Protein AF-K1UNI2-F1 (afdb_monomer)

Mean predicted aligned error: 2.73 Å

Foldseek 3Di:
DDDDDDDLVVQLVCQVPVDDWDADPVGHTCSSVVSSVVVVVVVVVD

pLDDT: mean 95.64, std 6.12, range [63.34, 98.38]

Structure (mmCIF, N/CA/C/O backbone):
data_AF-K1UNI2-F1
#
_entry.id   AF-K1UNI2-F1
#
loop_
_atom_site.group_PDB
_atom_site.id
_atom_site.type_symbol
_atom_site.label_atom_id
_atom_site.label_alt_id
_atom_site.label_comp_id
_atom_site.label_asym_id
_atom_site.label_entity_id
_atom_site.label_seq_id
_atom_site.pdbx_PDB_ins_code
_atom_site.Cartn_x
_atom_site.Cartn_y
_atom_site.Cartn_z
_atom_site.occupancy
_atom_site.B_iso_or_equiv
_atom_site.auth_seq_id
_atom_site.auth_comp_id
_atom_site.auth_asym_id
_atom_site.auth_atom_id
_atom_site.pdbx_PDB_model_num
ATOM 1 N N . MET A 1 1 ? -18.569 0.722 18.836 1.00 75.12 1 MET A N 1
ATOM 2 C CA . MET A 1 1 ? -18.044 0.828 17.455 1.00 75.12 1 MET A CA 1
ATOM 3 C C . MET A 1 1 ? -17.297 2.141 17.320 1.00 75.12 1 MET A C 1
ATOM 5 O O . MET A 1 1 ? -17.837 3.154 17.743 1.00 75.12 1 MET A O 1
ATOM 9 N N . LYS A 1 2 ? -16.068 2.122 16.794 1.00 88.19 2 LYS A N 1
ATOM 10 C CA . LYS A 1 2 ? -15.311 3.339 16.463 1.00 88.19 2 LYS A CA 1
ATOM 11 C C . LYS A 1 2 ? -15.360 3.532 14.948 1.00 88.19 2 LYS A C 1
ATOM 13 O O . LYS A 1 2 ? -15.219 2.557 14.216 1.00 88.19 2 LYS A O 1
ATOM 18 N N . LEU A 1 3 ? -15.598 4.761 14.498 1.00 93.69 3 LEU A N 1
ATOM 19 C CA . LEU A 1 3 ? -15.553 5.111 13.080 1.00 93.69 3 LEU A CA 1
ATOM 20 C C . LEU A 1 3 ? -14.103 5.412 12.687 1.00 93.69 3 LEU A C 1
ATOM 22 O O . LEU A 1 3 ? -13.463 6.255 13.312 1.00 93.69 3 LEU A O 1
ATOM 26 N N . LEU A 1 4 ? -13.611 4.741 11.647 1.00 94.56 4 LEU A N 1
ATOM 27 C CA . LEU A 1 4 ? -12.322 5.012 11.017 1.00 94.56 4 LEU A CA 1
ATOM 28 C C . LEU A 1 4 ? -12.574 5.625 9.636 1.00 94.56 4 LEU A C 1
ATOM 30 O O . LEU A 1 4 ? -13.269 5.029 8.816 1.00 94.56 4 LEU A O 1
ATOM 34 N N . VAL A 1 5 ? -12.009 6.806 9.384 1.00 95.50 5 VAL A N 1
ATOM 35 C CA . VAL A 1 5 ? -12.091 7.499 8.089 1.00 95.50 5 VAL A CA 1
ATOM 36 C C . VAL A 1 5 ? -10.703 7.526 7.463 1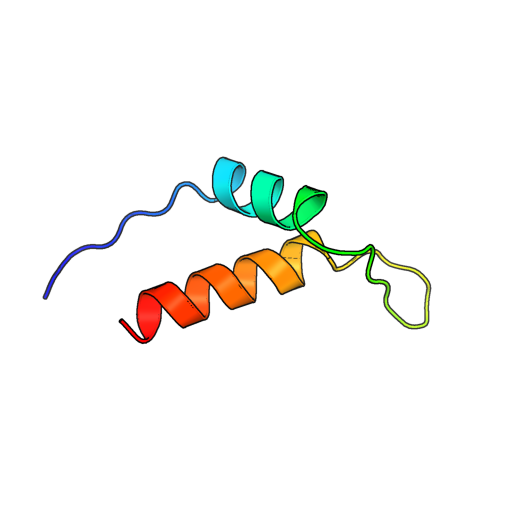.00 95.50 5 VAL A C 1
ATOM 38 O O . VAL A 1 5 ? -9.725 7.844 8.137 1.00 95.50 5 VAL A O 1
ATOM 41 N N . LEU A 1 6 ? -10.620 7.188 6.177 1.00 95.62 6 LEU A N 1
ATOM 42 C CA . LEU A 1 6 ? -9.363 7.067 5.444 1.00 95.62 6 LEU A CA 1
ATOM 43 C C . LEU A 1 6 ? -9.332 8.050 4.271 1.00 95.62 6 LEU A C 1
ATOM 45 O O . LEU A 1 6 ? -10.258 8.083 3.464 1.00 95.62 6 LEU A O 1
ATOM 49 N N . ASP A 1 7 ? -8.233 8.789 4.133 1.00 97.25 7 ASP A N 1
ATOM 50 C CA . ASP A 1 7 ? -7.912 9.514 2.900 1.00 97.25 7 ASP A CA 1
ATOM 51 C C . ASP A 1 7 ? -7.203 8.563 1.926 1.00 97.25 7 ASP A C 1
ATOM 53 O O . ASP A 1 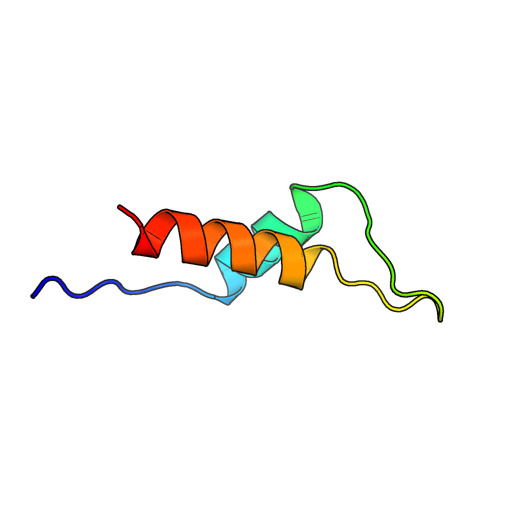7 ? -5.991 8.336 2.003 1.00 97.25 7 ASP A O 1
ATOM 57 N N . GLY A 1 8 ? -7.976 7.987 1.005 1.00 96.69 8 GLY A N 1
ATOM 58 C CA . GLY A 1 8 ? -7.469 7.022 0.033 1.00 96.69 8 GLY A CA 1
ATOM 59 C C . GLY A 1 8 ? -6.384 7.590 -0.882 1.00 96.69 8 GLY A C 1
ATOM 60 O O . GLY A 1 8 ? -5.401 6.902 -1.144 1.00 96.69 8 GLY A O 1
ATOM 61 N N . ASN A 1 9 ? -6.503 8.845 -1.324 1.00 97.44 9 ASN A N 1
ATOM 62 C CA . ASN A 1 9 ? -5.539 9.436 -2.253 1.00 97.44 9 ASN A CA 1
ATOM 63 C C . ASN A 1 9 ? -4.168 9.601 -1.584 1.00 97.44 9 ASN A C 1
ATOM 65 O O . ASN A 1 9 ? -3.140 9.189 -2.124 1.00 97.44 9 ASN A O 1
ATOM 69 N N . SER A 1 10 ? -4.155 10.131 -0.358 1.00 97.88 10 SER A N 1
ATOM 70 C CA . SER A 1 10 ? -2.922 10.293 0.413 1.00 97.88 10 SER A CA 1
ATOM 71 C C . SER A 1 10 ? -2.279 8.947 0.773 1.00 97.88 10 SER A C 1
ATOM 73 O O . SER A 1 10 ? -1.055 8.802 0.708 1.00 97.88 10 SER A O 1
ATOM 75 N N . LEU A 1 11 ? -3.077 7.934 1.129 1.00 97.81 11 LEU A N 1
ATOM 76 C CA . LEU A 1 11 ? -2.569 6.600 1.464 1.00 97.81 11 LEU A CA 1
ATOM 77 C C . LEU A 1 11 ? -2.031 5.843 0.245 1.00 97.81 11 LEU A C 1
ATOM 79 O O . LEU A 1 11 ? -0.955 5.253 0.335 1.00 97.81 11 LEU A O 1
ATOM 83 N N . VAL A 1 12 ? -2.720 5.893 -0.897 1.00 97.94 12 VAL A N 1
ATOM 84 C CA . VAL A 1 12 ? -2.243 5.277 -2.146 1.00 97.94 12 VAL A CA 1
ATOM 85 C C . VAL A 1 12 ? -0.958 5.949 -2.623 1.00 97.94 12 VAL A C 1
ATOM 87 O O . VAL A 1 12 ? -0.037 5.252 -3.037 1.00 97.94 12 VAL A O 1
ATOM 90 N N . ASN A 1 13 ? -0.839 7.274 -2.496 1.00 98.19 13 ASN A N 1
ATOM 91 C CA . ASN A 1 13 ? 0.389 7.990 -2.841 1.00 98.19 13 ASN A CA 1
ATOM 92 C C . ASN A 1 13 ? 1.584 7.527 -1.984 1.00 98.19 13 ASN A C 1
ATOM 94 O O . ASN A 1 13 ? 2.651 7.204 -2.506 1.00 98.19 13 ASN A O 1
ATOM 98 N N . ARG A 1 14 ? 1.389 7.399 -0.662 1.00 97.94 14 ARG A N 1
ATOM 99 C CA . ARG A 1 14 ? 2.414 6.832 0.234 1.00 97.94 14 ARG A CA 1
ATOM 100 C C . ARG A 1 14 ? 2.747 5.387 -0.125 1.00 97.94 14 ARG A C 1
ATOM 102 O O . ARG A 1 14 ? 3.917 5.030 -0.139 1.00 97.94 14 ARG A O 1
ATOM 109 N N . ALA A 1 15 ? 1.747 4.566 -0.434 1.00 98.06 15 ALA A N 1
ATOM 110 C CA . ALA A 1 15 ? 1.960 3.182 -0.841 1.00 98.06 15 ALA A CA 1
ATOM 111 C C . ALA A 1 15 ? 2.716 3.069 -2.173 1.00 98.06 15 ALA A C 1
ATOM 113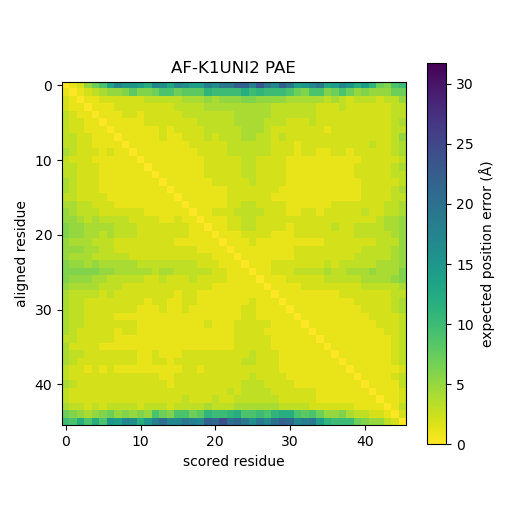 O O . ALA A 1 15 ? 3.547 2.180 -2.327 1.00 98.06 15 ALA A O 1
ATOM 114 N N . TYR A 1 16 ? 2.463 3.976 -3.120 1.00 98.06 16 TYR A N 1
ATOM 115 C CA . TYR A 1 16 ? 3.136 4.001 -4.415 1.00 98.06 16 TYR A CA 1
ATOM 116 C C . TYR A 1 16 ? 4.640 4.261 -4.267 1.00 98.06 16 TYR A C 1
ATOM 118 O O . TYR A 1 16 ? 5.442 3.524 -4.837 1.00 98.06 16 TYR A O 1
ATOM 126 N N . PHE A 1 17 ? 5.022 5.266 -3.472 1.00 98.00 17 PHE A N 1
ATOM 127 C CA . PHE A 1 17 ? 6.424 5.670 -3.293 1.00 98.00 17 PHE A CA 1
ATOM 128 C C . PHE A 1 17 ? 7.149 4.978 -2.128 1.00 98.00 17 PHE A C 1
ATOM 130 O O . PHE A 1 17 ? 8.373 5.035 -2.050 1.00 98.00 17 PHE A O 1
ATOM 137 N N . GLY A 1 18 ? 6.420 4.346 -1.208 1.00 96.94 18 GLY A N 1
ATOM 138 C CA . GLY A 1 18 ? 6.967 3.814 0.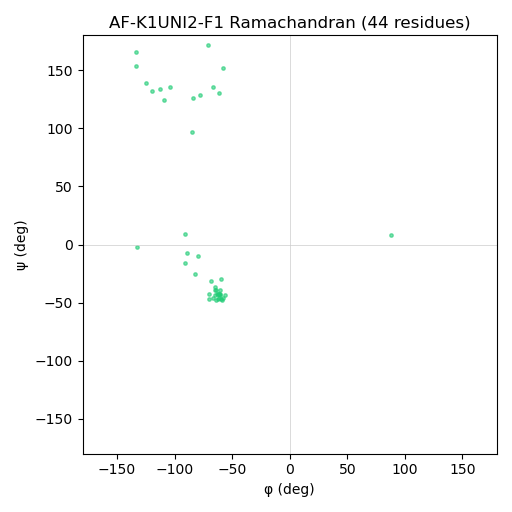044 1.00 96.94 18 GLY A CA 1
ATOM 139 C C . GLY A 1 18 ? 7.489 2.380 -0.023 1.00 96.94 18 GLY A C 1
ATOM 140 O O . GLY A 1 18 ? 8.063 1.906 0.955 1.00 96.94 18 GLY A O 1
ATOM 141 N N . ILE A 1 19 ? 7.291 1.673 -1.138 1.00 96.69 19 ILE A N 1
ATOM 142 C CA . ILE A 1 19 ? 7.773 0.298 -1.317 1.00 96.69 19 ILE A CA 1
ATOM 143 C C . ILE A 1 19 ? 8.460 0.119 -2.671 1.00 96.69 19 ILE A C 1
ATOM 145 O O . ILE A 1 19 ? 8.313 0.936 -3.579 1.00 96.69 19 ILE A O 1
ATOM 149 N N . LYS A 1 20 ? 9.194 -0.990 -2.821 1.00 96.94 20 LYS A N 1
ATOM 150 C CA . LYS A 1 20 ? 9.803 -1.366 -4.102 1.00 96.94 20 LYS A CA 1
ATOM 151 C C . LYS A 1 20 ? 8.749 -1.505 -5.204 1.00 96.94 20 LYS A C 1
ATOM 153 O O . LYS A 1 20 ? 7.612 -1.895 -4.944 1.00 96.94 20 LYS A O 1
ATOM 158 N N . LEU A 1 21 ? 9.161 -1.261 -6.444 1.00 97.56 21 LEU A N 1
ATOM 159 C CA . LEU A 1 21 ? 8.315 -1.465 -7.612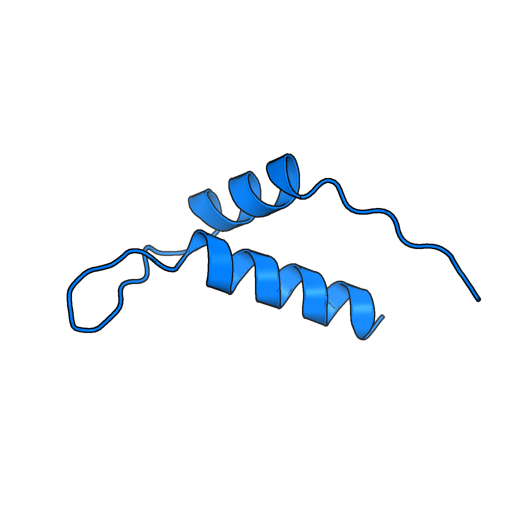 1.00 97.56 21 LEU A CA 1
ATOM 160 C C . LEU A 1 21 ? 7.910 -2.943 -7.712 1.00 97.56 21 LEU A C 1
ATOM 162 O O . LEU A 1 21 ? 8.751 -3.837 -7.611 1.00 97.56 21 LEU A O 1
ATOM 166 N N . LEU A 1 22 ? 6.616 -3.189 -7.887 1.00 98.38 22 LEU A N 1
ATOM 167 C CA . LEU A 1 22 ? 6.042 -4.521 -8.038 1.00 98.38 22 LEU A CA 1
ATOM 168 C C . LEU A 1 22 ? 5.254 -4.549 -9.336 1.00 98.38 22 LEU A C 1
ATOM 170 O O . LEU A 1 22 ? 4.541 -3.591 -9.639 1.00 98.38 22 LEU A O 1
ATOM 174 N N . THR A 1 23 ? 5.369 -5.648 -10.072 1.00 98.31 23 THR A N 1
ATOM 175 C CA . THR A 1 23 ? 4.637 -5.870 -11.314 1.00 98.31 23 THR A CA 1
ATOM 176 C C . THR A 1 23 ? 4.017 -7.260 -11.348 1.00 98.31 23 THR A C 1
ATOM 178 O O . THR A 1 23 ? 4.491 -8.201 -10.708 1.00 98.31 23 THR A O 1
ATOM 181 N N . THR A 1 24 ? 2.929 -7.397 -12.098 1.00 98.06 24 THR A N 1
ATOM 182 C CA . THR A 1 24 ? 2.401 -8.696 -12.523 1.00 98.06 24 THR A CA 1
ATOM 183 C C . THR A 1 24 ? 3.318 -9.343 -13.568 1.00 98.06 24 THR A C 1
ATOM 185 O O . THR A 1 24 ? 4.240 -8.713 -14.089 1.00 98.06 24 THR A O 1
ATOM 188 N N . LYS A 1 25 ? 3.047 -10.609 -13.919 1.00 98.06 25 LYS A N 1
ATOM 189 C CA . LYS A 1 25 ? 3.811 -11.346 -14.945 1.00 98.06 25 LYS A CA 1
ATOM 190 C C . LYS A 1 25 ? 3.781 -10.673 -16.325 1.00 98.06 25 LYS A C 1
ATOM 192 O O . LYS A 1 25 ? 4.736 -10.800 -17.076 1.00 98.06 25 LYS A O 1
ATOM 197 N N . ASP A 1 26 ? 2.706 -9.954 -16.636 1.00 98.12 26 ASP A N 1
ATOM 198 C CA . ASP A 1 26 ? 2.520 -9.156 -17.853 1.00 98.12 26 ASP A CA 1
ATOM 199 C C . ASP A 1 26 ? 2.992 -7.693 -17.707 1.00 98.12 26 ASP A C 1
ATOM 201 O O . ASP A 1 26 ? 2.765 -6.879 -18.5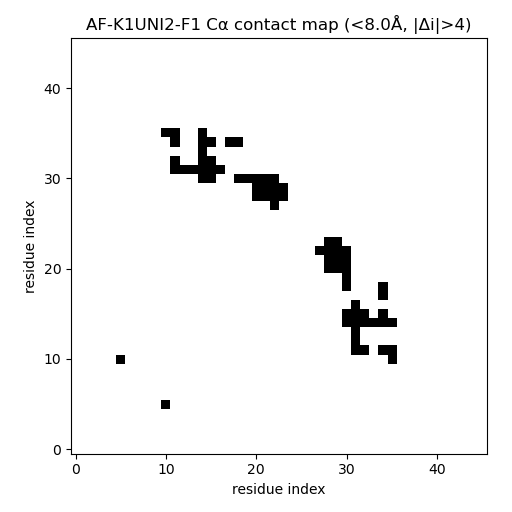96 1.00 98.12 26 ASP A O 1
ATOM 205 N N . GLY A 1 27 ? 3.665 -7.339 -16.605 1.00 97.69 27 GLY A N 1
ATOM 206 C CA . GLY A 1 27 ? 4.336 -6.044 -16.443 1.00 97.69 27 GLY A CA 1
ATOM 207 C C . GLY A 1 27 ? 3.479 -4.909 -15.875 1.00 97.69 27 GLY A C 1
ATOM 208 O O . GLY A 1 27 ? 3.940 -3.770 -15.832 1.00 97.69 27 GLY A O 1
ATOM 209 N N . ARG A 1 28 ? 2.256 -5.170 -15.400 1.00 98.38 28 ARG A N 1
ATOM 210 C CA . ARG A 1 28 ? 1.392 -4.129 -14.814 1.00 98.38 28 ARG A CA 1
ATOM 211 C C . ARG A 1 28 ? 1.833 -3.805 -13.392 1.00 98.38 28 ARG A C 1
ATOM 213 O O . ARG A 1 28 ? 1.946 -4.712 -12.571 1.00 98.38 28 ARG A O 1
ATOM 220 N N . TYR A 1 29 ? 2.032 -2.526 -13.083 1.00 98.12 29 TYR A N 1
ATOM 221 C CA . TYR A 1 29 ? 2.435 -2.087 -11.745 1.00 98.12 29 TYR A CA 1
ATOM 222 C C . TYR A 1 29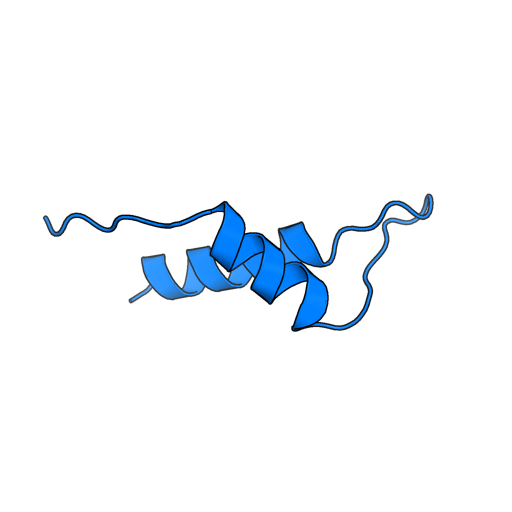 ? 1.350 -2.322 -10.690 1.00 98.12 29 TYR A C 1
ATOM 224 O O . TYR A 1 29 ? 0.177 -2.016 -10.905 1.00 98.12 29 TYR A O 1
ATOM 232 N N . THR A 1 30 ? 1.752 -2.842 -9.530 1.00 98.19 30 THR A N 1
ATOM 233 C CA . THR A 1 30 ? 0.849 -3.206 -8.423 1.00 98.19 30 THR A CA 1
ATOM 234 C C . THR A 1 30 ? 1.308 -2.699 -7.058 1.00 98.19 30 THR A C 1
ATOM 236 O O . THR A 1 30 ? 0.586 -2.872 -6.077 1.00 98.19 30 THR A O 1
ATOM 239 N N . ASN A 1 31 ? 2.466 -2.035 -6.968 1.00 98.31 31 ASN A N 1
ATOM 240 C CA . ASN A 1 31 ? 3.057 -1.563 -5.709 1.00 98.31 31 ASN A CA 1
ATOM 241 C C . ASN A 1 31 ? 2.115 -0.658 -4.900 1.00 98.31 31 ASN A C 1
ATOM 243 O O . ASN A 1 31 ? 1.958 -0.871 -3.701 1.00 98.31 31 ASN A O 1
ATOM 247 N N . ALA A 1 32 ? 1.426 0.285 -5.549 1.00 98.19 32 ALA A N 1
ATOM 248 C CA . ALA A 1 32 ? 0.453 1.153 -4.878 1.00 98.19 32 ALA A CA 1
ATOM 249 C C . ALA A 1 32 ? -0.662 0.353 -4.187 1.00 98.19 32 ALA A C 1
ATOM 251 O O . ALA A 1 32 ? -0.995 0.605 -3.032 1.00 98.19 32 ALA A O 1
ATOM 252 N N . ILE A 1 3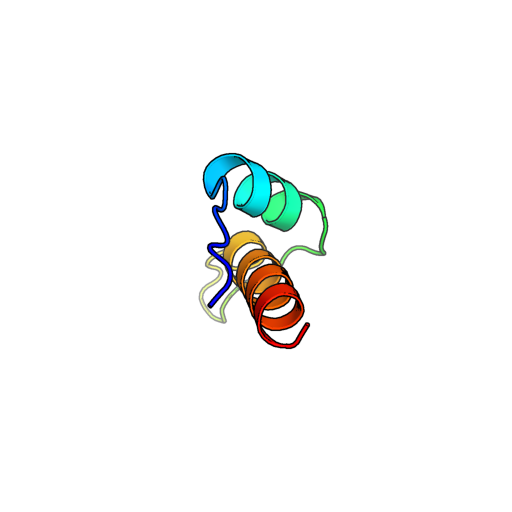3 ? -1.222 -0.629 -4.897 1.00 97.56 33 ILE A N 1
ATOM 253 C CA . ILE A 1 33 ? -2.345 -1.439 -4.413 1.00 97.56 33 ILE A CA 1
ATOM 254 C C . ILE A 1 33 ? -1.871 -2.362 -3.292 1.00 97.56 33 ILE A C 1
ATOM 256 O O . ILE A 1 33 ? -2.489 -2.407 -2.232 1.00 97.56 33 ILE A O 1
ATOM 260 N N . PHE A 1 34 ? -0.743 -3.046 -3.496 1.00 98.06 34 PHE A N 1
ATOM 261 C CA . PHE A 1 34 ? -0.158 -3.938 -2.499 1.00 98.06 34 PHE A CA 1
ATOM 262 C C . PHE A 1 34 ? 0.184 -3.192 -1.200 1.00 98.06 34 PHE A C 1
ATOM 264 O O . PHE A 1 34 ? -0.173 -3.636 -0.110 1.00 98.06 34 PHE A O 1
ATOM 271 N N . GLY A 1 35 ? 0.834 -2.029 -1.304 1.00 97.81 35 GLY A N 1
ATOM 272 C CA . GLY A 1 35 ? 1.168 -1.204 -0.145 1.00 97.81 35 GLY A CA 1
ATOM 273 C C . GLY A 1 35 ? -0.073 -0.668 0.571 1.00 97.81 35 GLY A C 1
ATOM 274 O O . GLY A 1 35 ? -0.149 -0.744 1.796 1.00 97.81 35 GLY A O 1
ATOM 275 N N . PHE A 1 36 ? -1.074 -0.189 -0.173 1.00 98.19 36 PHE A N 1
ATOM 276 C CA . PHE A 1 36 ? -2.325 0.305 0.404 1.00 98.19 36 PHE A CA 1
ATOM 277 C C . PHE A 1 36 ? -3.084 -0.803 1.142 1.00 98.19 36 PHE A C 1
ATOM 279 O O . PHE A 1 36 ? -3.552 -0.588 2.259 1.00 98.19 36 PHE A O 1
ATOM 286 N N . GLN A 1 37 ? -3.155 -2.004 0.561 1.00 97.62 37 GLN A N 1
ATOM 287 C CA . GLN A 1 37 ? -3.795 -3.157 1.188 1.00 97.62 37 GLN A CA 1
ATOM 288 C C . GLN A 1 37 ? -3.123 -3.526 2.517 1.00 97.62 37 GLN A C 1
ATOM 290 O O . GLN A 1 37 ? -3.823 -3.764 3.497 1.00 97.62 37 GLN A O 1
ATOM 295 N N . ASN A 1 38 ? -1.787 -3.516 2.584 1.00 97.12 38 ASN A N 1
ATOM 296 C CA . ASN A 1 38 ? -1.067 -3.770 3.836 1.00 97.12 38 ASN A CA 1
ATOM 297 C C . ASN A 1 38 ? -1.373 -2.712 4.904 1.00 97.12 38 ASN A C 1
ATOM 299 O O . ASN A 1 38 ? -1.606 -3.061 6.059 1.00 97.12 38 ASN A O 1
ATOM 303 N N . ILE A 1 39 ? -1.418 -1.429 4.525 1.00 97.06 39 ILE A N 1
ATOM 304 C CA . ILE A 1 39 ? -1.813 -0.349 5.442 1.00 97.06 39 ILE A CA 1
ATOM 305 C C . ILE A 1 39 ? -3.226 -0.604 5.977 1.00 97.06 39 ILE A C 1
ATOM 307 O O . ILE A 1 39 ? -3.443 -0.538 7.184 1.00 97.06 39 ILE A O 1
ATOM 311 N N . LEU A 1 40 ? -4.177 -0.927 5.096 1.00 96.38 40 LEU A N 1
ATOM 312 C CA . LEU A 1 40 ? -5.563 -1.178 5.480 1.00 96.38 40 LEU A CA 1
ATOM 313 C C . LEU A 1 40 ? -5.688 -2.375 6.430 1.00 96.38 40 LEU A C 1
ATOM 315 O O . LEU A 1 40 ? -6.347 -2.259 7.458 1.00 96.38 40 LEU A O 1
ATOM 319 N N . LEU A 1 41 ? -5.041 -3.502 6.122 1.00 96.62 41 LEU A N 1
ATOM 320 C CA . LEU A 1 41 ? -5.079 -4.696 6.973 1.00 96.62 41 LEU A CA 1
ATOM 321 C C . LEU A 1 41 ? -4.494 -4.419 8.360 1.00 96.62 41 LEU A C 1
ATOM 323 O O . LEU A 1 41 ? -5.110 -4.798 9.351 1.00 96.62 41 LEU A O 1
ATOM 327 N N . ASN A 1 42 ? -3.377 -3.689 8.433 1.00 96.19 42 ASN A N 1
ATOM 328 C CA . ASN A 1 42 ? -2.779 -3.287 9.706 1.00 96.19 42 ASN A CA 1
ATOM 329 C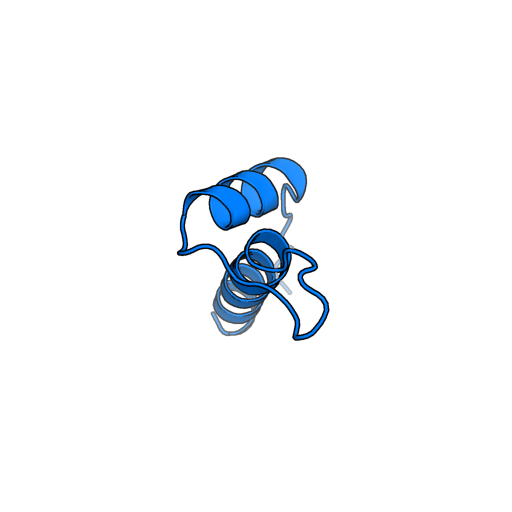 C . ASN A 1 42 ? -3.736 -2.424 10.542 1.00 96.19 42 ASN A C 1
ATOM 331 O O . ASN A 1 42 ? -3.865 -2.643 11.744 1.00 96.19 42 ASN A O 1
ATOM 335 N N . LEU A 1 43 ? -4.426 -1.466 9.912 1.00 94.75 43 LEU A N 1
ATOM 336 C CA . LEU A 1 43 ? -5.394 -0.595 10.590 1.00 94.75 43 LEU A CA 1
ATOM 337 C C . LEU A 1 43 ? -6.645 -1.346 11.062 1.00 94.75 43 LEU A C 1
ATOM 339 O O . LEU A 1 43 ? -7.236 -0.954 12.061 1.00 94.75 43 LEU A O 1
ATOM 343 N N . LEU A 1 44 ? -7.058 -2.395 10.347 1.00 92.19 44 LEU A N 1
ATOM 344 C CA . LEU A 1 44 ? -8.223 -3.212 10.701 1.00 92.19 44 LEU A CA 1
ATOM 345 C C . LEU A 1 44 ? -7.909 -4.285 11.751 1.00 92.19 44 LEU A C 1
ATOM 347 O O . LEU A 1 44 ? -8.819 -4.725 12.447 1.00 92.19 44 LEU A O 1
ATOM 351 N N . SER A 1 45 ? -6.650 -4.720 11.854 1.00 90.69 45 SER A N 1
ATOM 352 C CA . SER A 1 45 ? -6.194 -5.648 12.897 1.00 90.69 45 SER A CA 1
ATOM 353 C C . SER A 1 45 ? -5.919 -4.984 14.252 1.00 90.69 45 SER A C 1
ATOM 355 O O . SER A 1 45 ? -5.656 -5.695 15.221 1.00 90.69 45 SER A O 1
ATOM 357 N N . ALA A 1 46 ? -5.926 -3.649 14.297 1.00 63.34 46 ALA A N 1
ATOM 358 C CA . ALA A 1 46 ? -5.601 -2.836 15.469 1.00 63.34 46 ALA A CA 1
ATOM 359 C C . ALA A 1 46 ? -6.807 -2.558 16.383 1.00 63.34 46 ALA A C 1
ATOM 361 O O . ALA A 1 46 ? -7.958 -2.518 15.888 1.00 63.34 46 ALA A O 1
#

Solvent-accessible surface area (backbone atoms only — not comparable to full-atom values): 2851 Å² total; per-residue (Å²): 139,84,90,84,86,79,64,61,70,65,45,34,52,49,15,43,74,71,49,72,92,39,60,48,99,89,64,52,78,40,25,30,59,56,39,33,51,52,54,51,52,54,62,68,76,100

Sequence (46 aa):
MKLLVLDGNSLVNRAYFGIKLLTTKDGRYTNAIFGFQNILLNLLSA

Organism: NCBI:txid408170

Radius of gyration: 12.21 Å; Cα contacts (8 Å, |Δi|>4): 35; chains: 1; bounding box: 28×22×35 Å

InterPro domains:
  IPR020046 5'-3' exonuclease, alpha-helical arch, N-terminal [PF02739] (2-45)
  IPR029060 PIN-like domain superfamily [SSF88723] (2-44)

Nearest PDB structures (foldseek):
  3ajv-assembly1_D  TM=3.954E-01  e=7.812E+00  Aeropyrum pernix

Secondary structure (DSSP, 8-state):
-------HHHHHHHHHHHS---B-TT--B-HHHHHHHHHHHHHH--